Protein AF-A0A6J0XS85-F1 (afdb_monomer_lite)

Structure (mmCIF, N/CA/C/O backbone):
data_AF-A0A6J0XS85-F1
#
_entry.id   AF-A0A6J0XS85-F1
#
loop_
_atom_site.group_PDB
_atom_site.id
_atom_site.type_symbol
_atom_site.label_atom_id
_atom_site.label_alt_id
_atom_site.label_comp_id
_atom_site.label_asym_id
_atom_site.label_entity_id
_atom_site.label_seq_id
_atom_site.pdbx_PDB_ins_code
_atom_site.Cartn_x
_atom_site.Cartn_y
_atom_site.Cartn_z
_atom_site.occupancy
_atom_site.B_iso_or_equiv
_atom_site.auth_seq_id
_atom_site.auth_comp_id
_atom_site.auth_asym_id
_atom_site.auth_atom_id
_atom_site.pdbx_PDB_model_num
ATOM 1 N N . MET A 1 1 ? -16.280 73.196 16.062 1.00 39.25 1 MET A N 1
ATOM 2 C CA . MET A 1 1 ? -17.573 72.675 15.567 1.00 39.25 1 MET A CA 1
ATOM 3 C C . MET A 1 1 ? -17.527 71.151 15.571 1.00 39.25 1 MET A C 1
ATOM 5 O O . MET A 1 1 ? -16.573 70.598 15.053 1.00 39.25 1 MET A O 1
ATOM 9 N N . LYS A 1 2 ? -18.558 70.532 16.165 1.00 40.56 2 LYS A N 1
ATOM 10 C CA . LYS A 1 2 ? -18.973 69.113 16.111 1.00 40.56 2 LYS A CA 1
ATOM 11 C C . LYS A 1 2 ? -18.052 68.048 16.737 1.00 40.56 2 LYS A C 1
ATOM 13 O O . LYS A 1 2 ? -17.236 67.404 16.095 1.00 40.56 2 LYS A O 1
ATOM 18 N N . SER A 1 3 ? -18.333 67.835 18.022 1.00 36.34 3 SER A N 1
ATOM 19 C CA . SER A 1 3 ? -18.100 66.625 18.813 1.00 36.34 3 SER A CA 1
ATOM 20 C C . SER A 1 3 ? -18.799 65.407 18.182 1.00 36.34 3 SER A C 1
ATOM 22 O O . SER A 1 3 ? -19.987 65.484 17.866 1.00 36.34 3 SER A O 1
ATOM 24 N N . VAL A 1 4 ? -18.086 64.289 18.019 1.00 44.62 4 VAL A N 1
ATOM 25 C CA . VAL A 1 4 ? -18.652 62.988 17.625 1.00 44.62 4 VAL A CA 1
ATOM 26 C C . VAL A 1 4 ? -18.445 62.016 18.784 1.00 44.62 4 VAL A C 1
ATOM 28 O O . VAL A 1 4 ? -17.323 61.617 19.081 1.00 44.62 4 VAL A O 1
ATOM 31 N N . ARG A 1 5 ? -19.541 61.659 19.464 1.00 43.94 5 ARG A N 1
ATOM 32 C CA . ARG A 1 5 ? -19.587 60.564 20.444 1.00 43.94 5 ARG A CA 1
ATOM 33 C C . ARG A 1 5 ? -19.798 59.235 19.705 1.00 43.94 5 ARG A C 1
ATOM 35 O O . ARG A 1 5 ? -20.723 59.169 18.893 1.00 43.94 5 ARG A O 1
ATOM 42 N N . PRO A 1 6 ? -19.047 58.165 20.004 1.00 40.72 6 PRO A N 1
ATOM 43 C CA . PRO A 1 6 ? -19.402 56.824 19.555 1.00 40.72 6 PRO A CA 1
ATOM 44 C C . PRO A 1 6 ? -20.550 56.257 20.408 1.00 40.72 6 PRO A C 1
ATOM 46 O O . PRO A 1 6 ? -20.560 56.373 21.634 1.00 40.72 6 PRO A O 1
ATOM 49 N N . ARG A 1 7 ? -21.556 55.674 19.743 1.00 44.12 7 ARG A N 1
ATOM 50 C CA . ARG A 1 7 ? -22.718 55.030 20.372 1.00 44.12 7 ARG A CA 1
ATOM 51 C C . ARG A 1 7 ? -22.295 53.728 21.060 1.00 44.12 7 ARG A C 1
ATOM 53 O O . ARG A 1 7 ? -21.710 52.858 20.425 1.00 44.12 7 ARG A O 1
ATOM 60 N N . HIS A 1 8 ? -22.666 53.572 22.329 1.00 42.34 8 HIS A N 1
ATOM 61 C CA . HIS A 1 8 ? -22.696 52.280 23.011 1.00 42.34 8 HIS A CA 1
ATOM 62 C C . HIS A 1 8 ? -23.765 51.378 22.379 1.00 42.34 8 HIS A C 1
ATOM 64 O O . HIS A 1 8 ? -24.953 51.692 22.435 1.00 42.34 8 HIS A O 1
ATOM 70 N N . ALA A 1 9 ? -23.345 50.248 21.814 1.00 45.78 9 ALA A N 1
ATOM 71 C CA . ALA A 1 9 ? -24.223 49.131 21.494 1.00 45.78 9 ALA A CA 1
ATOM 72 C C . ALA A 1 9 ? -24.208 48.152 22.679 1.00 45.78 9 ALA A C 1
ATOM 74 O O . ALA A 1 9 ? -23.208 47.487 22.939 1.00 45.78 9 ALA A O 1
ATOM 75 N N . GLN A 1 10 ? -25.311 48.100 23.426 1.00 46.88 10 GLN A N 1
ATOM 76 C CA . GLN A 1 10 ? -25.562 47.075 24.440 1.00 46.88 10 GLN A CA 1
ATOM 77 C C . GLN A 1 10 ? -25.869 45.750 23.731 1.00 46.88 10 GLN A C 1
ATOM 79 O O . GLN A 1 10 ? -26.959 45.565 23.194 1.00 46.88 10 GLN A O 1
ATOM 84 N N . GLY A 1 11 ? -24.900 44.834 23.707 1.00 37.66 11 GLY A N 1
ATOM 85 C CA . GLY A 1 11 ? -25.115 43.450 23.293 1.00 37.66 11 GLY A CA 1
ATOM 86 C C . GLY A 1 11 ? -25.746 42.651 24.434 1.00 37.66 11 GLY A C 1
ATOM 87 O O . GLY A 1 11 ? -25.115 42.447 25.468 1.00 37.66 11 GLY A O 1
ATOM 88 N N . ARG A 1 12 ? -26.998 42.213 24.263 1.00 42.47 12 ARG A N 1
ATOM 89 C CA . ARG A 1 12 ? -27.649 41.226 25.141 1.00 42.47 12 ARG A CA 1
ATOM 90 C C . ARG A 1 12 ? -26.873 39.906 25.099 1.00 42.47 12 ARG A C 1
ATOM 92 O O . ARG A 1 12 ? -26.639 39.374 24.018 1.00 42.47 12 ARG A O 1
ATOM 99 N N . LEU A 1 13 ? -26.548 39.352 26.268 1.00 41.06 13 LEU A N 1
ATOM 100 C CA . LEU A 1 13 ? -26.130 37.954 26.403 1.00 41.06 13 LEU A CA 1
ATOM 101 C C . LEU A 1 13 ? -27.286 37.004 26.016 1.00 41.06 13 LEU A C 1
ATOM 103 O O . LEU A 1 13 ? -28.445 37.314 26.316 1.00 41.06 13 LEU A O 1
ATOM 107 N N . PRO A 1 14 ? -26.997 35.832 25.421 1.00 41.38 14 PRO A N 1
ATOM 108 C CA . PRO A 1 14 ? -27.983 34.767 25.258 1.00 41.38 14 PRO A CA 1
ATOM 109 C C . PRO A 1 14 ? -28.324 34.107 26.612 1.00 41.38 14 PRO A C 1
ATOM 111 O O . PRO A 1 14 ? -27.461 34.028 27.493 1.00 41.38 14 PRO A O 1
ATOM 114 N N . PRO A 1 15 ? -29.564 33.617 26.810 1.00 41.25 15 PRO A N 1
ATOM 115 C CA . PRO A 1 15 ? -29.942 32.909 28.029 1.00 41.25 15 PRO A CA 1
ATOM 116 C C . PRO A 1 15 ? -29.267 31.530 28.107 1.00 41.25 15 PRO A C 1
ATOM 118 O O . PRO A 1 15 ? -29.102 30.837 27.104 1.00 41.25 15 PRO A O 1
ATOM 121 N N . ARG A 1 16 ? -28.889 31.122 29.325 1.00 43.19 16 ARG A N 1
ATOM 122 C CA . ARG A 1 16 ? -28.379 29.774 29.626 1.00 43.19 16 ARG A CA 1
ATOM 123 C C . ARG A 1 16 ? -29.515 28.751 29.468 1.00 43.19 16 ARG A C 1
ATOM 125 O O . ARG A 1 16 ? -30.596 29.011 29.998 1.00 43.19 16 ARG A O 1
ATOM 132 N N . PRO A 1 17 ? -29.300 27.579 28.848 1.00 38.97 17 PRO A N 1
ATOM 133 C CA . PRO A 1 17 ? -30.265 26.495 28.941 1.00 3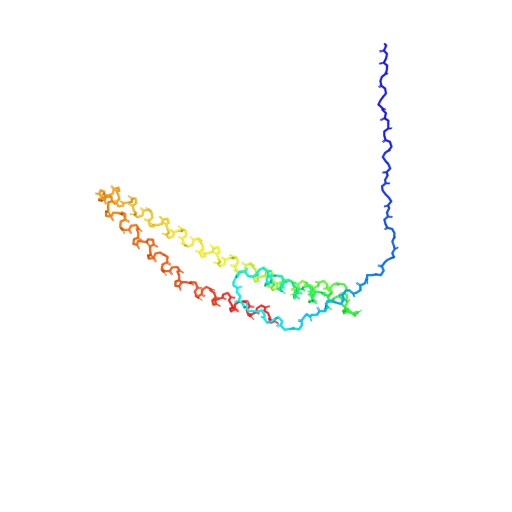8.97 17 PRO A CA 1
ATOM 134 C C . PRO A 1 17 ? -30.126 25.832 30.318 1.00 38.97 17 PRO A C 1
ATOM 136 O O . PRO A 1 17 ? -29.099 25.238 30.646 1.00 38.97 17 PRO A O 1
ATOM 139 N N . GLY A 1 18 ? -31.153 25.998 31.149 1.00 36.41 18 GLY A N 1
ATOM 140 C CA . GLY A 1 18 ? -31.333 25.260 32.392 1.00 36.41 18 GLY A CA 1
ATOM 141 C C . GLY A 1 18 ? -32.139 23.985 32.150 1.00 36.41 18 GLY A C 1
ATOM 142 O O . GLY A 1 18 ? -33.203 24.051 31.552 1.00 36.41 18 GLY A O 1
ATOM 143 N N . GLY A 1 19 ? -31.590 22.863 32.627 1.00 39.75 19 GLY A N 1
ATOM 144 C CA . GLY A 1 19 ? -32.267 21.752 33.309 1.00 39.75 19 GLY A CA 1
ATOM 145 C C . GLY A 1 19 ? -33.499 21.082 32.686 1.00 39.75 19 GLY A C 1
ATOM 146 O O . GLY A 1 19 ? -34.558 21.682 32.572 1.00 39.75 19 GLY A O 1
ATOM 147 N N . GLY A 1 20 ? -33.394 19.760 32.508 1.00 42.38 20 GLY A N 1
ATOM 148 C CA . GLY A 1 20 ? -34.539 18.850 32.623 1.00 42.38 20 GLY A CA 1
ATOM 149 C C . GLY A 1 20 ? -35.110 18.348 31.302 1.00 42.38 20 GLY A C 1
ATOM 150 O O . GLY A 1 20 ? -36.170 18.780 30.870 1.00 42.38 20 GLY A O 1
ATOM 151 N N . GLY A 1 21 ? -34.445 17.369 30.694 1.00 31.09 21 GLY A N 1
ATOM 152 C CA . GLY A 1 21 ? -35.018 16.567 29.618 1.00 31.09 21 GLY A CA 1
ATOM 153 C C . GLY A 1 21 ? -34.438 15.166 29.698 1.00 31.09 21 GLY A C 1
ATOM 154 O O . GLY A 1 21 ? -33.267 14.973 29.380 1.00 31.09 21 GLY A O 1
ATOM 155 N N . GLY A 1 22 ? -35.228 14.207 30.183 1.00 36.25 22 GLY A N 1
ATOM 156 C CA . GLY A 1 22 ? -34.869 12.796 30.124 1.00 36.25 22 GLY A CA 1
ATOM 157 C C . GLY A 1 22 ? -34.566 12.419 28.678 1.00 36.25 22 GLY A C 1
ATOM 158 O O . GLY A 1 22 ? -35.378 12.656 27.786 1.00 36.25 22 GLY A O 1
ATOM 159 N N . VAL A 1 23 ? -33.373 11.880 28.445 1.00 36.78 23 VAL A N 1
ATOM 160 C CA . VAL A 1 23 ? -32.981 11.356 27.138 1.00 36.78 23 VAL A CA 1
ATOM 161 C C . VAL A 1 23 ? -33.912 10.181 26.830 1.00 36.78 23 VAL A C 1
ATOM 163 O O . VAL A 1 23 ? -33.948 9.234 27.621 1.00 36.78 23 VAL A O 1
ATOM 166 N N . PRO A 1 24 ? -34.683 10.189 25.728 1.00 35.81 24 PRO A N 1
ATOM 167 C CA . PRO A 1 24 ? -35.380 8.985 25.319 1.00 35.81 24 PRO A CA 1
ATOM 168 C C . PRO A 1 24 ? -34.316 7.947 24.958 1.00 35.81 24 PRO A C 1
ATOM 170 O O . PRO A 1 24 ? -33.473 8.176 24.090 1.00 35.81 24 PRO A O 1
ATOM 173 N N . SER A 1 25 ? -34.331 6.815 25.661 1.00 34.34 25 SER A N 1
ATOM 174 C CA . SER A 1 25 ? -33.509 5.654 25.336 1.00 34.34 25 SER A CA 1
ATOM 175 C C . SER A 1 25 ? -33.929 5.156 23.952 1.00 34.34 25 SER A C 1
ATOM 177 O O . SER A 1 25 ? -34.941 4.471 23.793 1.00 34.34 25 SER A O 1
ATOM 179 N N . ALA A 1 26 ? -33.193 5.576 22.923 1.00 32.78 26 ALA A N 1
ATOM 180 C CA . ALA A 1 26 ? -33.362 5.078 21.572 1.00 32.78 26 ALA A CA 1
ATOM 181 C C . ALA A 1 26 ? -32.876 3.626 21.551 1.00 32.78 26 ALA A C 1
ATOM 183 O O . ALA A 1 26 ? -31.689 3.338 21.396 1.00 32.78 26 ALA A O 1
ATOM 184 N N . ARG A 1 27 ? -33.808 2.694 21.748 1.00 36.59 27 ARG A N 1
ATOM 185 C CA . ARG A 1 27 ? -33.579 1.270 21.531 1.00 36.59 27 ARG A CA 1
ATOM 186 C C . ARG A 1 27 ? -33.308 1.087 20.034 1.00 36.59 27 ARG A C 1
ATOM 188 O O . ARG A 1 27 ? -34.231 1.119 19.228 1.00 36.59 27 ARG A O 1
ATOM 195 N N . VAL A 1 28 ? -32.036 0.949 19.659 1.00 40.25 28 VAL A N 1
ATOM 196 C CA . VAL A 1 28 ? -31.636 0.553 18.301 1.00 40.25 28 VAL A CA 1
ATOM 197 C C . VAL A 1 28 ? -32.166 -0.859 18.071 1.00 40.25 28 VAL A C 1
ATOM 199 O O . VAL A 1 28 ? -31.581 -1.844 18.523 1.00 40.25 28 VAL A O 1
ATOM 202 N N . GLU A 1 29 ? -33.316 -0.956 17.413 1.00 31.23 29 GLU A N 1
ATOM 203 C CA . GLU A 1 29 ? -33.863 -2.227 16.965 1.00 31.23 29 GLU A CA 1
ATOM 204 C C . GLU A 1 29 ? -32.972 -2.751 15.830 1.00 31.23 29 GLU A C 1
ATOM 206 O O . GLU A 1 29 ? -32.771 -2.098 14.805 1.00 31.23 29 GLU A O 1
ATOM 211 N N . LYS A 1 30 ? -32.337 -3.905 16.050 1.00 36.66 30 LYS A N 1
ATOM 212 C CA . LYS A 1 30 ? -31.450 -4.538 15.071 1.00 36.66 30 LYS A CA 1
ATOM 213 C C . LYS A 1 30 ? -32.317 -5.179 13.977 1.00 36.66 30 LYS A C 1
ATOM 215 O O . LYS A 1 30 ? -33.087 -6.076 14.317 1.00 36.66 30 LYS A O 1
ATOM 220 N N . PRO A 1 31 ? -32.171 -4.824 1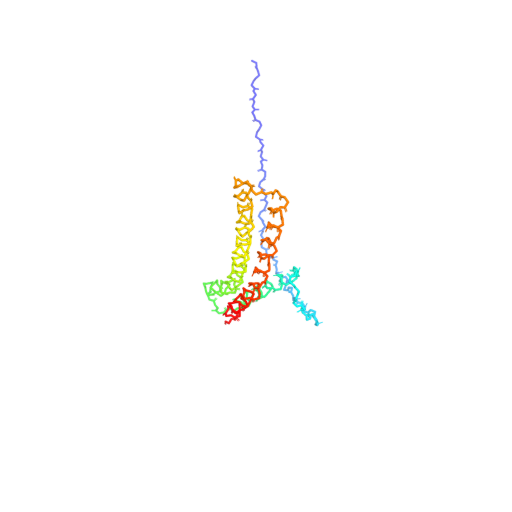2.686 1.00 32.69 31 PRO A N 1
ATOM 221 C CA . PRO A 1 31 ? -32.869 -5.545 11.629 1.00 32.69 31 PRO A CA 1
ATOM 222 C C . PRO A 1 31 ? -32.384 -7.008 11.591 1.00 32.69 31 PRO A C 1
ATOM 224 O O . PRO A 1 31 ? -31.168 -7.255 11.616 1.00 32.69 31 PRO A O 1
ATOM 227 N N . PRO A 1 32 ? -33.290 -8.001 11.548 1.00 37.41 32 PRO A N 1
ATOM 228 C CA . PRO A 1 32 ? -32.900 -9.397 11.454 1.00 37.41 32 PRO A CA 1
ATOM 229 C C . PRO A 1 32 ? -32.403 -9.689 10.032 1.00 37.41 32 PRO A C 1
ATOM 231 O O . PRO A 1 32 ? -33.105 -9.454 9.055 1.00 37.41 32 PRO A O 1
ATOM 234 N N . GLY A 1 33 ? -31.182 -10.219 9.909 1.00 41.81 33 GLY A N 1
ATOM 235 C CA . GLY A 1 33 ? -30.745 -10.897 8.680 1.00 41.81 33 GLY A CA 1
ATOM 236 C C . GLY A 1 33 ? -29.698 -10.206 7.805 1.00 41.81 33 GLY A C 1
ATOM 237 O O . GLY A 1 33 ? -29.332 -10.780 6.781 1.00 41.81 33 GLY A O 1
ATOM 238 N N . VAL A 1 34 ? -29.133 -9.053 8.180 1.00 39.12 34 VAL A N 1
ATOM 239 C CA . VAL A 1 34 ? -28.044 -8.458 7.378 1.00 39.12 34 VAL A CA 1
ATOM 240 C C . VAL A 1 34 ? -26.726 -9.179 7.671 1.00 39.12 34 VAL A C 1
ATOM 242 O O . VAL A 1 34 ? -25.949 -8.808 8.550 1.00 39.12 34 VAL A O 1
ATOM 245 N N . ARG A 1 35 ? -26.486 -10.269 6.944 1.00 39.88 35 ARG A N 1
ATOM 246 C CA . ARG A 1 35 ? -25.188 -10.937 6.890 1.00 39.88 35 ARG A CA 1
ATOM 247 C C . ARG A 1 35 ? -24.295 -10.077 5.988 1.00 39.88 35 ARG A C 1
ATOM 249 O O . ARG A 1 35 ? -24.430 -10.122 4.772 1.00 39.88 35 ARG A O 1
ATOM 256 N N . CYS A 1 36 ? -23.435 -9.243 6.578 1.00 38.16 36 CYS A N 1
ATOM 257 C CA . CYS A 1 36 ? -22.483 -8.430 5.819 1.00 38.16 36 CYS A CA 1
ATOM 258 C C . CYS A 1 36 ? -21.531 -9.347 5.038 1.00 38.16 36 CYS A C 1
ATOM 260 O O . CYS A 1 36 ? -20.625 -9.951 5.612 1.00 38.16 36 CYS A O 1
ATOM 262 N N . SER A 1 37 ? -21.735 -9.460 3.727 1.00 36.91 37 SER A N 1
ATOM 263 C CA . SER A 1 37 ? -20.741 -10.016 2.816 1.00 36.91 37 SER A CA 1
ATOM 264 C C . SER A 1 37 ? -19.556 -9.056 2.768 1.00 36.91 37 SER A C 1
ATOM 266 O O . SER A 1 37 ? -19.698 -7.912 2.330 1.00 36.91 37 SER A O 1
ATOM 268 N N . ALA A 1 38 ? -18.401 -9.511 3.251 1.00 37.97 38 ALA A N 1
ATOM 269 C CA . ALA A 1 38 ? -17.153 -8.760 3.257 1.00 37.97 38 ALA A CA 1
ATOM 270 C C . ALA A 1 38 ? -16.770 -8.336 1.827 1.00 37.97 38 ALA A C 1
ATOM 272 O O . ALA A 1 38 ? -16.211 -9.121 1.068 1.00 37.97 38 ALA A O 1
ATOM 273 N N . SER A 1 39 ? -17.096 -7.097 1.462 1.00 34.25 39 SER A N 1
ATOM 274 C CA . SER A 1 39 ? -16.626 -6.437 0.241 1.00 34.25 39 SER A CA 1
ATOM 275 C C . SER A 1 39 ? -15.686 -5.294 0.639 1.00 34.25 39 SER A C 1
ATOM 277 O O . SER A 1 39 ? -16.003 -4.564 1.583 1.00 34.25 39 SER A O 1
ATOM 279 N N . PRO A 1 40 ? -14.542 -5.117 -0.045 1.00 43.84 40 PRO A N 1
ATOM 280 C CA . PRO A 1 40 ? -13.471 -4.212 0.383 1.00 43.84 40 PRO A CA 1
ATOM 281 C C . PRO A 1 40 ? -13.796 -2.710 0.261 1.00 43.84 40 PRO A C 1
ATOM 283 O O . PRO A 1 40 ? -12.987 -1.888 0.673 1.00 43.84 40 PRO A O 1
ATOM 286 N N . THR A 1 41 ? -14.969 -2.334 -0.259 1.00 41.41 41 THR A N 1
ATOM 287 C CA . THR A 1 41 ? -15.370 -0.935 -0.510 1.00 41.41 41 THR A CA 1
ATOM 288 C C . THR A 1 41 ? -16.630 -0.485 0.238 1.00 41.41 41 THR A C 1
ATOM 290 O O . THR A 1 41 ? -17.159 0.582 -0.057 1.00 41.41 41 THR A O 1
ATOM 293 N N . CYS A 1 42 ? -17.137 -1.245 1.217 1.00 38.69 42 CYS A N 1
ATOM 294 C CA . CYS A 1 42 ? -18.371 -0.874 1.922 1.00 38.69 42 CYS A CA 1
ATOM 295 C C . CYS A 1 42 ? -18.137 0.194 3.021 1.00 38.69 42 CYS A C 1
ATOM 297 O O . CYS A 1 42 ? -17.590 -0.150 4.074 1.00 38.69 42 CYS A O 1
ATOM 299 N N . PRO A 1 43 ? -18.626 1.450 2.879 1.00 53.75 43 PRO A N 1
ATOM 300 C CA . PRO A 1 43 ? -18.617 2.441 3.970 1.00 53.75 43 PRO A CA 1
ATOM 301 C C . PRO A 1 43 ? -19.444 1.982 5.184 1.00 53.75 43 PRO A C 1
ATOM 303 O O . PRO A 1 43 ? -19.168 2.350 6.325 1.00 53.75 43 PRO A O 1
ATOM 306 N N . SER A 1 44 ? -20.407 1.090 4.956 1.00 49.41 44 SER A N 1
ATOM 307 C CA . SER A 1 44 ? -21.182 0.393 5.982 1.00 49.41 44 SER A CA 1
ATOM 308 C C . SER A 1 44 ? -20.338 -0.538 6.866 1.00 49.41 44 SER A C 1
ATOM 310 O O . SER A 1 44 ? -20.670 -0.710 8.036 1.00 49.41 44 SER A O 1
ATOM 312 N N . CYS A 1 45 ? -19.221 -1.089 6.374 1.00 47.84 45 CYS A N 1
ATOM 313 C CA . CYS A 1 45 ? -18.308 -1.892 7.196 1.00 47.84 45 CYS A CA 1
ATOM 314 C C . CYS A 1 45 ? -17.525 -1.014 8.179 1.00 47.84 45 CYS A C 1
ATOM 316 O O . CYS A 1 45 ? -17.400 -1.374 9.344 1.00 47.84 45 CYS A O 1
ATOM 318 N N . ALA A 1 46 ? -17.070 0.167 7.744 1.00 54.28 46 ALA A N 1
ATOM 319 C CA . ALA A 1 46 ? -16.420 1.133 8.630 1.00 54.28 46 ALA A CA 1
ATOM 320 C C . ALA A 1 46 ? -17.389 1.646 9.708 1.00 54.28 46 ALA A C 1
ATOM 322 O O . ALA A 1 46 ? -17.006 1.802 10.869 1.00 54.28 46 ALA A O 1
ATOM 323 N N . ALA A 1 47 ? -18.656 1.862 9.340 1.00 61.44 47 ALA A N 1
ATOM 324 C CA . ALA A 1 47 ? -19.711 2.217 10.284 1.00 61.44 47 ALA A CA 1
ATOM 325 C C . ALA A 1 47 ? -20.021 1.075 11.271 1.00 61.44 47 ALA A C 1
ATOM 327 O O . ALA A 1 47 ? -20.270 1.338 12.444 1.00 61.44 47 ALA A O 1
ATOM 328 N N . ALA A 1 48 ? -19.952 -0.190 10.841 1.00 68.00 48 ALA A N 1
ATOM 329 C CA . ALA A 1 48 ? -20.159 -1.344 11.715 1.00 68.00 48 ALA A CA 1
ATOM 330 C C . ALA A 1 48 ? -19.056 -1.483 12.780 1.00 68.00 48 ALA A C 1
ATOM 332 O O . ALA A 1 48 ? -19.368 -1.721 13.947 1.00 68.00 48 ALA A O 1
ATOM 333 N N . SER A 1 49 ? -17.785 -1.278 12.414 1.00 69.50 49 SER A N 1
ATOM 334 C CA . SER A 1 49 ? -16.653 -1.295 13.357 1.00 69.50 49 SER A CA 1
ATOM 335 C C . SER A 1 49 ? -16.785 -0.203 14.419 1.00 69.50 49 SER A C 1
ATOM 337 O O . SER A 1 49 ? -16.643 -0.460 15.613 1.00 69.50 49 SER A O 1
ATOM 339 N N . GLN A 1 50 ? -17.121 1.012 13.981 1.00 76.19 50 GLN A N 1
ATOM 340 C CA . GLN A 1 50 ? -17.373 2.146 14.872 1.00 76.19 50 GLN A CA 1
ATOM 341 C C . GLN A 1 50 ? -18.610 1.902 15.749 1.00 76.19 50 GLN A C 1
ATOM 343 O O . GLN A 1 50 ? -18.596 2.203 16.937 1.00 76.19 50 GLN A O 1
ATOM 348 N N . GLY A 1 51 ? -19.655 1.277 15.201 1.00 80.06 51 GLY A N 1
ATOM 349 C CA . GLY A 1 51 ? -20.858 0.907 15.944 1.00 80.06 51 GLY A CA 1
ATOM 350 C C . GLY A 1 51 ? -20.598 -0.107 17.061 1.00 80.06 51 GLY A C 1
ATOM 351 O O . GLY A 1 51 ? -21.198 -0.004 18.128 1.00 80.06 51 GLY A O 1
ATOM 352 N N . LEU A 1 52 ? -19.688 -1.065 16.861 1.00 80.38 52 LEU A N 1
ATOM 353 C CA . LEU A 1 52 ? -19.266 -1.990 17.921 1.00 80.38 52 LEU A CA 1
ATOM 354 C C . LEU A 1 52 ? -18.525 -1.265 19.048 1.00 80.38 52 LEU A C 1
ATOM 356 O O . LEU A 1 52 ? -18.810 -1.524 20.216 1.00 80.38 52 LEU A O 1
ATOM 360 N N . MET A 1 53 ? -17.641 -0.329 18.699 1.00 81.25 53 MET A N 1
ATOM 361 C CA . MET A 1 53 ? -16.930 0.504 19.669 1.00 81.25 53 MET A CA 1
ATOM 362 C C . MET A 1 53 ? -17.915 1.309 20.529 1.00 81.25 53 MET A C 1
ATOM 364 O O . MET A 1 53 ? -17.872 1.204 21.752 1.00 81.25 53 MET A O 1
ATOM 368 N N . PHE A 1 54 ? -18.881 2.007 19.920 1.00 83.69 54 PHE A N 1
ATOM 369 C CA . PHE A 1 54 ? -19.850 2.800 20.685 1.00 83.69 54 PHE A CA 1
ATOM 370 C C . PHE A 1 54 ? -20.749 1.941 21.580 1.00 83.69 54 PHE A C 1
ATOM 372 O O . PHE A 1 54 ? -21.100 2.362 22.679 1.00 83.69 54 PHE A O 1
ATOM 379 N N . ARG A 1 55 ? -21.097 0.721 21.150 1.00 86.12 55 ARG A N 1
ATOM 380 C CA . ARG A 1 55 ? -21.867 -0.222 21.979 1.00 86.12 55 ARG A CA 1
ATOM 381 C C . ARG A 1 55 ? -21.062 -0.751 23.168 1.00 86.12 55 ARG A C 1
ATOM 383 O O . ARG A 1 55 ? -21.634 -0.921 24.237 1.00 86.12 55 ARG A O 1
ATOM 390 N N . CYS A 1 56 ? -19.761 -0.982 22.996 1.00 86.38 56 CYS A N 1
ATOM 391 C CA . CYS A 1 56 ? -18.850 -1.339 24.087 1.00 86.38 56 CYS A CA 1
ATOM 392 C C . CYS A 1 56 ? -18.756 -0.195 25.108 1.00 86.38 56 CYS A C 1
ATOM 394 O O . CYS A 1 56 ? -18.982 -0.408 26.297 1.00 86.38 56 CYS A O 1
ATOM 396 N N . SER A 1 57 ? -18.546 1.035 24.633 1.00 83.81 57 SER A N 1
ATOM 397 C CA . SER A 1 57 ? -18.488 2.228 25.482 1.00 83.81 57 SER A CA 1
ATOM 398 C C . SER A 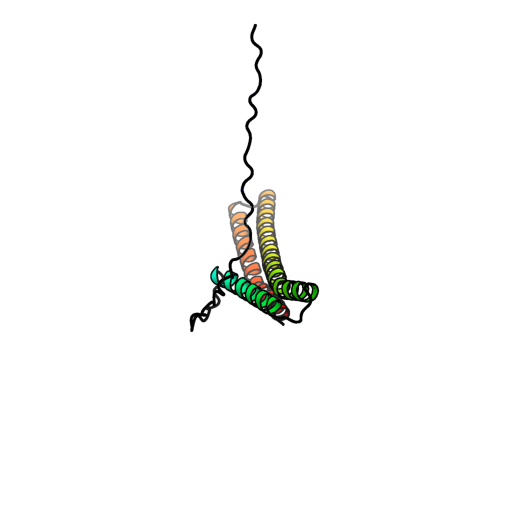1 57 ? -19.810 2.490 26.215 1.00 83.81 57 SER A C 1
ATOM 400 O O . SER A 1 57 ? -19.793 2.878 27.378 1.00 83.81 57 SER A O 1
ATOM 402 N N . ALA A 1 58 ? -20.957 2.227 25.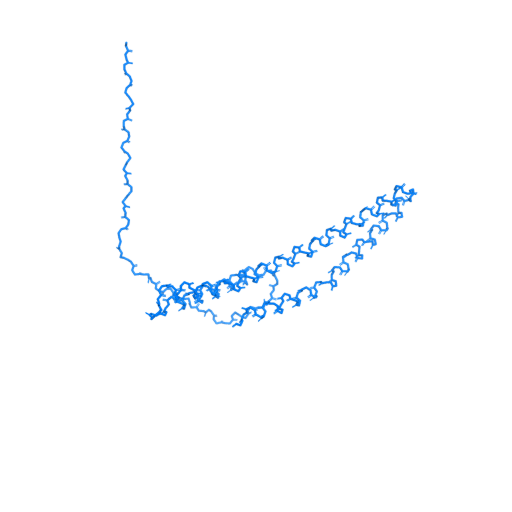579 1.00 86.50 58 ALA A N 1
ATOM 403 C CA . ALA A 1 58 ? -22.264 2.318 26.232 1.00 86.50 58 ALA A CA 1
ATOM 404 C C . ALA A 1 58 ? -22.406 1.304 27.381 1.00 86.50 58 ALA A C 1
ATOM 406 O O . ALA A 1 58 ? -22.802 1.690 28.476 1.00 86.50 58 ALA A O 1
ATOM 407 N N . ALA A 1 59 ? -21.996 0.048 27.171 1.00 86.12 59 ALA A N 1
ATOM 408 C CA . ALA A 1 59 ? -22.002 -0.971 28.222 1.00 86.12 59 ALA A CA 1
ATOM 409 C C . ALA A 1 59 ? -21.076 -0.602 29.400 1.00 86.12 59 ALA A C 1
ATOM 411 O O . ALA A 1 59 ? -21.432 -0.832 30.552 1.00 86.12 59 ALA A O 1
ATOM 412 N N . CYS A 1 60 ? -19.928 0.036 29.135 1.00 85.12 60 CYS A N 1
ATOM 413 C CA . CYS A 1 60 ? -19.046 0.559 30.186 1.00 85.12 60 CYS A CA 1
ATOM 414 C C . CYS A 1 60 ? -19.728 1.623 31.068 1.00 85.12 60 CYS A C 1
ATOM 416 O O . CYS A 1 60 ? -19.399 1.734 32.245 1.00 85.12 60 CYS A O 1
ATOM 418 N N . CYS A 1 61 ? -20.646 2.418 30.508 1.00 81.19 61 CYS A N 1
ATOM 419 C CA . CYS A 1 61 ? -21.373 3.467 31.230 1.00 81.19 61 CYS A CA 1
ATOM 420 C C . CYS A 1 61 ? -22.597 2.946 32.001 1.00 81.19 61 CYS A C 1
ATOM 422 O O . CYS A 1 61 ? -23.086 3.636 32.891 1.00 81.19 61 CYS A O 1
ATOM 424 N N . GLU A 1 62 ? -23.111 1.765 31.651 1.00 82.38 62 GLU A N 1
ATOM 425 C CA . GLU A 1 62 ? -24.251 1.128 32.327 1.00 82.38 62 GLU A CA 1
ATOM 426 C C . GLU A 1 62 ? -23.839 0.425 33.636 1.00 82.38 62 GLU A C 1
ATOM 428 O O . GLU A 1 62 ? -24.684 0.180 34.503 1.00 82.38 62 GLU A O 1
ATOM 433 N N . GLU A 1 63 ? -22.542 0.153 33.821 1.00 74.81 63 GLU A N 1
ATOM 434 C CA . GLU A 1 63 ? -21.994 -0.446 35.041 1.00 74.81 63 GLU A CA 1
ATOM 435 C C . GLU A 1 63 ? -22.076 0.534 36.223 1.00 74.81 63 GLU A C 1
ATOM 437 O O . GLU A 1 63 ? -21.231 1.408 36.422 1.00 74.81 63 GLU A O 1
ATOM 442 N N . SER A 1 64 ? -23.128 0.382 37.026 1.00 62.53 64 SER A N 1
ATOM 443 C CA . SER A 1 64 ? -23.518 1.343 38.065 1.00 62.53 64 SER A CA 1
ATOM 444 C C . SER A 1 64 ? -22.616 1.319 39.309 1.00 62.53 64 SER A C 1
ATOM 446 O O . SER A 1 64 ? -22.709 2.218 40.142 1.00 62.53 64 SER A O 1
ATOM 448 N N . GLN A 1 65 ? -21.750 0.306 39.454 1.00 68.56 65 GLN A N 1
ATOM 449 C CA . GLN A 1 65 ? -20.782 0.203 40.559 1.00 68.56 65 GLN A CA 1
ATOM 450 C C . GLN A 1 65 ? -19.362 0.668 40.197 1.00 68.56 65 GLN A C 1
ATOM 452 O O . GLN A 1 65 ? -18.495 0.715 41.073 1.00 68.56 65 GLN A O 1
ATOM 457 N N . ALA A 1 66 ? -19.098 1.025 38.938 1.00 71.88 66 ALA A N 1
ATOM 458 C CA . ALA A 1 66 ? -17.778 1.471 38.517 1.00 71.88 66 ALA A CA 1
ATOM 459 C C . ALA A 1 66 ? -17.540 2.950 38.866 1.00 71.88 66 ALA A C 1
ATOM 461 O O . ALA A 1 66 ? -18.358 3.828 38.596 1.00 71.88 66 ALA A O 1
ATOM 462 N N . SER A 1 67 ? -16.372 3.256 39.432 1.00 81.12 67 SER A N 1
ATOM 463 C CA . SER A 1 67 ? -15.913 4.642 39.561 1.00 81.12 67 SER A CA 1
ATOM 464 C C . SER A 1 67 ? -15.745 5.287 38.181 1.00 81.12 67 SER A C 1
ATOM 466 O O . SER A 1 67 ? -15.394 4.621 37.205 1.00 81.12 67 SER A O 1
ATOM 468 N N . MET A 1 68 ? -15.896 6.611 38.106 1.00 77.19 68 MET A N 1
ATOM 469 C CA . MET A 1 68 ? -15.681 7.379 36.869 1.00 77.19 68 MET A CA 1
ATOM 470 C C . MET A 1 68 ? -14.342 7.056 36.185 1.00 77.19 68 MET A C 1
ATOM 472 O O . MET A 1 68 ? -14.264 7.005 34.959 1.00 77.19 68 MET A O 1
ATOM 476 N N . HIS A 1 69 ? -13.291 6.789 36.967 1.00 81.62 69 HIS A N 1
ATOM 477 C CA . HIS A 1 69 ? -11.980 6.421 36.433 1.00 81.62 69 HIS A CA 1
ATOM 478 C C . HIS A 1 69 ? -11.986 5.031 35.766 1.00 81.62 69 HIS A C 1
ATOM 480 O O . HIS A 1 69 ? -11.349 4.841 34.728 1.00 81.62 69 HIS A O 1
ATOM 486 N N . GLN A 1 70 ? -12.710 4.061 36.330 1.00 81.94 70 GLN A N 1
ATOM 487 C CA . GLN A 1 70 ? -12.850 2.720 35.754 1.00 81.94 70 GLN A CA 1
ATOM 488 C C . GLN A 1 70 ? -13.674 2.747 34.464 1.00 81.94 70 GLN A C 1
ATOM 490 O O . GLN A 1 70 ? -13.294 2.094 33.493 1.00 81.94 70 GLN A O 1
ATOM 495 N N . VAL A 1 71 ? -14.740 3.552 34.419 1.00 83.62 71 VAL A N 1
ATOM 496 C CA . VAL A 1 71 ? -15.540 3.760 33.201 1.00 83.62 71 VAL A CA 1
ATOM 497 C C . VAL A 1 71 ? -14.679 4.366 32.093 1.00 83.62 71 VAL A C 1
ATOM 499 O O . VAL A 1 71 ? -14.669 3.859 30.974 1.00 83.62 71 VAL A O 1
ATOM 502 N N . HIS A 1 72 ? -13.882 5.392 32.406 1.00 81.25 72 HIS A N 1
ATOM 503 C CA . HIS A 1 72 ? -12.999 6.018 31.421 1.00 81.25 72 HIS A CA 1
ATOM 504 C C . HIS A 1 72 ? -11.956 5.033 30.872 1.00 81.25 72 HIS A C 1
ATOM 506 O O . HIS A 1 72 ? -11.757 4.940 29.663 1.00 81.25 72 HIS A O 1
ATOM 512 N N . GLN A 1 73 ? -11.358 4.215 31.742 1.00 87.06 73 GLN A N 1
ATOM 513 C CA . GLN A 1 73 ? -10.419 3.178 31.318 1.00 87.06 73 GLN A CA 1
ATOM 514 C C . GLN A 1 73 ? -11.091 2.067 30.487 1.00 87.06 73 GLN A C 1
ATOM 516 O O . GLN A 1 73 ? -10.461 1.515 29.587 1.00 87.06 73 GLN A O 1
ATOM 521 N N . CYS A 1 74 ? -12.353 1.733 30.768 1.00 83.12 74 CYS A N 1
ATOM 522 C CA . CYS A 1 74 ? -13.143 0.784 29.980 1.00 83.12 74 CYS A CA 1
ATOM 523 C C . CYS A 1 74 ? -13.407 1.317 28.563 1.00 83.12 74 CYS A C 1
ATOM 525 O O . CYS A 1 74 ? -13.169 0.606 27.588 1.00 83.12 74 CYS A O 1
ATOM 527 N N . ILE A 1 75 ? -13.790 2.592 28.441 1.00 85.50 75 ILE A N 1
ATOM 528 C CA . ILE A 1 75 ? -14.008 3.259 27.151 1.00 85.50 75 ILE A CA 1
ATOM 529 C C . ILE A 1 75 ? -12.714 3.276 26.326 1.00 85.50 75 ILE A C 1
ATOM 531 O O . ILE A 1 75 ? -12.722 2.860 25.172 1.00 85.50 75 ILE A O 1
ATOM 535 N N . GLU A 1 76 ? -11.577 3.653 26.914 1.00 86.25 76 GLU A N 1
ATOM 536 C CA . GLU A 1 76 ? -10.286 3.636 26.206 1.00 86.25 76 GLU A CA 1
ATOM 537 C C . GLU A 1 76 ? -9.946 2.243 25.646 1.00 86.25 76 GLU A C 1
ATOM 539 O O . GLU A 1 76 ? -9.498 2.109 24.504 1.00 86.25 76 GLU A O 1
ATOM 544 N N . ARG A 1 77 ? -10.249 1.174 26.394 1.00 86.19 77 ARG A N 1
ATOM 545 C CA . ARG A 1 77 ? -10.074 -0.211 25.919 1.00 86.19 77 ARG A CA 1
ATOM 546 C C . ARG A 1 77 ? -11.005 -0.565 24.759 1.00 86.19 77 ARG A C 1
ATOM 548 O O . ARG A 1 77 ? -10.597 -1.324 23.889 1.00 86.19 77 ARG A O 1
ATOM 555 N N . CYS A 1 78 ? -12.217 -0.015 24.712 1.00 83.75 78 CYS A N 1
ATOM 556 C CA . CYS A 1 78 ? -13.143 -0.211 23.592 1.00 83.75 78 CYS A CA 1
ATOM 557 C C . CYS A 1 78 ? -12.676 0.502 22.307 1.00 83.75 78 CYS A C 1
ATOM 559 O O . CYS A 1 78 ? -12.965 0.041 21.202 1.00 83.75 78 CYS A O 1
ATOM 561 N N . HIS A 1 79 ? -11.964 1.627 22.433 1.00 85.88 79 HIS A N 1
ATOM 562 C CA . HIS A 1 79 ? -11.514 2.438 21.297 1.00 85.88 79 HIS A CA 1
ATOM 563 C C . HIS A 1 79 ? -10.130 2.018 20.771 1.00 85.88 79 HIS A C 1
ATOM 565 O O . HIS A 1 79 ? -9.868 2.125 19.569 1.00 85.88 79 HIS A O 1
ATOM 571 N N . ALA A 1 80 ? -9.254 1.509 21.643 1.00 86.50 80 ALA A N 1
ATOM 572 C CA . ALA A 1 80 ? -7.870 1.193 21.300 1.00 86.50 80 ALA A CA 1
ATOM 573 C C . ALA A 1 80 ? -7.709 0.165 20.155 1.00 86.50 80 ALA A C 1
ATOM 575 O O . ALA A 1 80 ? -6.953 0.459 19.226 1.00 86.50 80 ALA A O 1
ATOM 576 N N . PRO A 1 81 ? -8.419 -0.984 20.122 1.00 85.44 81 PRO A N 1
ATOM 577 C CA . PRO A 1 81 ? -8.276 -1.964 19.042 1.00 85.44 81 PRO A CA 1
ATOM 578 C C . PRO A 1 81 ? -8.658 -1.409 17.669 1.00 85.44 81 PRO A C 1
ATOM 580 O O . PRO A 1 81 ? -8.014 -1.724 16.671 1.00 85.44 81 PRO A O 1
ATOM 583 N N . LEU A 1 82 ? -9.685 -0.554 17.612 1.00 83.88 82 LEU A N 1
ATOM 584 C CA . LEU A 1 82 ? -10.133 0.069 16.367 1.00 83.88 82 LEU A CA 1
ATOM 585 C C . LEU A 1 82 ? -9.098 1.074 15.847 1.00 83.88 82 LEU A C 1
ATOM 587 O O . LEU A 1 82 ? -8.768 1.057 14.662 1.00 83.88 82 LEU A O 1
ATOM 591 N N . ALA A 1 83 ? -8.551 1.909 16.734 1.00 86.62 83 ALA A N 1
ATOM 592 C CA . ALA A 1 83 ? -7.506 2.864 16.378 1.00 86.62 83 ALA A CA 1
ATOM 593 C C . ALA A 1 83 ? -6.225 2.155 15.901 1.00 86.62 83 ALA A C 1
ATOM 595 O O . ALA A 1 83 ? -5.652 2.528 14.877 1.00 86.62 83 ALA A O 1
ATOM 596 N N . GLN A 1 84 ? -5.810 1.090 16.594 1.00 87.06 84 GLN A N 1
ATOM 597 C CA . GLN A 1 84 ? -4.641 0.288 16.220 1.00 87.06 84 GLN A CA 1
ATOM 598 C C . GLN A 1 84 ? -4.848 -0.442 14.888 1.00 87.06 84 GLN A C 1
ATOM 600 O O . GLN A 1 84 ? -3.966 -0.421 14.030 1.00 87.06 84 GLN A O 1
ATOM 605 N N . ALA A 1 85 ? -6.028 -1.033 14.680 1.00 86.94 85 ALA A N 1
ATOM 606 C CA . ALA A 1 85 ? -6.415 -1.651 13.416 1.00 86.94 85 ALA A CA 1
ATOM 607 C C . ALA A 1 85 ? -6.322 -0.672 12.246 1.00 86.94 85 ALA A C 1
ATOM 609 O O . ALA A 1 85 ? -5.739 -0.994 11.209 1.00 86.94 85 ALA A O 1
ATOM 610 N N . GLN A 1 86 ? -6.868 0.530 12.422 1.00 87.19 86 GLN A N 1
ATOM 611 C CA . GLN A 1 86 ? -6.858 1.549 11.386 1.00 87.19 86 GLN A CA 1
ATOM 612 C C . GLN A 1 86 ? -5.440 2.044 11.087 1.00 87.19 86 GLN A C 1
ATOM 614 O O . GLN A 1 86 ? -5.066 2.130 9.920 1.00 87.19 86 GLN A O 1
ATOM 619 N N . ALA A 1 87 ? -4.626 2.291 12.117 1.00 90.62 87 ALA A N 1
ATOM 620 C CA . ALA A 1 87 ? -3.227 2.676 11.945 1.00 90.62 87 ALA A CA 1
ATOM 621 C C . ALA A 1 87 ? -2.412 1.596 11.212 1.00 90.62 87 ALA A C 1
ATOM 623 O O . ALA A 1 87 ? -1.629 1.912 10.318 1.00 90.62 87 ALA A O 1
ATOM 624 N N . LEU A 1 88 ? -2.624 0.320 11.549 1.00 88.94 88 LEU A N 1
ATOM 625 C CA . LEU A 1 88 ? -1.932 -0.804 10.923 1.00 88.94 88 LEU A CA 1
ATOM 626 C C . LEU A 1 88 ? -2.283 -0.939 9.438 1.00 88.94 88 LEU A C 1
ATOM 628 O O . LEU A 1 88 ? -1.381 -1.055 8.611 1.00 88.94 88 LEU A O 1
ATOM 632 N N . VAL A 1 89 ? -3.573 -0.891 9.089 1.00 89.75 89 VAL A N 1
ATOM 633 C CA . VAL A 1 89 ? -4.017 -0.988 7.689 1.00 89.75 89 VAL A CA 1
ATOM 634 C C . VAL A 1 89 ? -3.471 0.177 6.867 1.00 89.75 89 VAL A C 1
ATOM 636 O O . VAL A 1 89 ? -2.923 -0.047 5.789 1.00 89.75 89 VAL A O 1
ATOM 639 N N . THR A 1 90 ? -3.562 1.404 7.386 1.00 91.06 90 THR A N 1
ATOM 640 C CA . THR A 1 90 ? -3.015 2.588 6.712 1.00 91.06 90 THR A CA 1
ATOM 641 C C . THR A 1 90 ? -1.507 2.458 6.510 1.00 91.06 90 THR A C 1
ATOM 643 O O . THR A 1 90 ? -1.033 2.608 5.389 1.00 91.06 90 THR A O 1
ATOM 646 N N . SER A 1 91 ? -0.760 2.079 7.551 1.00 92.75 91 SER A N 1
ATOM 647 C CA . SER A 1 91 ? 0.698 1.949 7.474 1.00 92.75 91 SER A CA 1
ATOM 648 C C . SER A 1 91 ? 1.151 0.880 6.475 1.00 92.75 91 SER A C 1
ATOM 650 O O . SER A 1 91 ? 2.105 1.094 5.728 1.00 92.75 91 SER A O 1
ATOM 652 N N . GLU A 1 92 ? 0.489 -0.279 6.425 1.00 92.44 92 GLU A N 1
ATOM 653 C CA . GLU A 1 92 ? 0.840 -1.327 5.459 1.00 92.44 92 GLU A CA 1
ATOM 654 C C . GLU A 1 92 ? 0.522 -0.905 4.016 1.00 92.44 92 GLU A C 1
ATOM 656 O O . GLU A 1 92 ? 1.331 -1.141 3.115 1.00 92.44 92 GLU A O 1
ATOM 661 N N . LEU A 1 93 ? -0.601 -0.213 3.795 1.00 92.06 93 LEU A N 1
ATOM 662 C CA . LEU A 1 93 ? -0.948 0.329 2.480 1.00 92.06 93 LEU A CA 1
ATOM 663 C C . LEU A 1 93 ? 0.017 1.429 2.029 1.00 92.06 93 LEU A C 1
ATOM 665 O O . LEU A 1 93 ? 0.398 1.449 0.860 1.00 92.06 93 LEU A O 1
ATOM 669 N N . GLU A 1 94 ? 0.439 2.316 2.928 1.00 94.06 94 GLU A N 1
ATOM 670 C CA . GLU A 1 94 ? 1.449 3.341 2.643 1.00 94.06 94 GLU A CA 1
ATOM 671 C C . GLU A 1 94 ? 2.787 2.707 2.255 1.00 94.06 94 GLU A C 1
ATOM 673 O O . GLU A 1 94 ? 3.373 3.070 1.237 1.00 94.06 94 GLU A O 1
ATOM 678 N N . LYS A 1 95 ? 3.247 1.692 3.001 1.00 92.56 95 LYS A N 1
ATOM 679 C CA . LY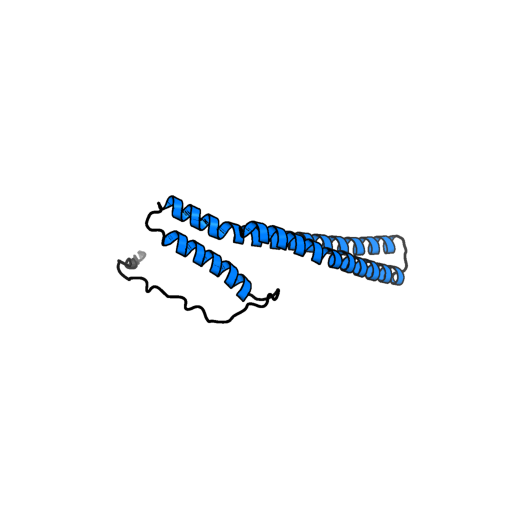S A 1 95 ? 4.473 0.949 2.662 1.00 92.56 95 LYS A CA 1
ATOM 680 C C . LYS A 1 95 ? 4.372 0.269 1.301 1.00 92.56 95 LYS A C 1
ATOM 682 O O . LYS A 1 95 ? 5.365 0.208 0.577 1.00 92.56 95 LYS A O 1
ATOM 687 N N . PHE A 1 96 ? 3.209 -0.283 0.963 1.00 93.62 96 PHE A N 1
ATOM 688 C CA . PHE A 1 96 ? 2.985 -0.903 -0.339 1.00 93.62 96 PHE A CA 1
ATOM 689 C C . PHE A 1 96 ? 3.055 0.127 -1.472 1.00 93.62 96 PHE A C 1
ATOM 691 O O . PHE A 1 96 ? 3.754 -0.095 -2.461 1.00 93.62 96 PHE A O 1
ATOM 698 N N . GLN A 1 97 ? 2.388 1.271 -1.297 1.00 93.88 97 GLN A N 1
ATOM 699 C CA . GLN A 1 97 ? 2.413 2.380 -2.252 1.00 93.88 97 GLN A CA 1
ATOM 700 C C . GLN A 1 97 ? 3.829 2.928 -2.451 1.00 93.88 97 GLN A C 1
ATOM 702 O O . GLN A 1 97 ? 4.262 3.095 -3.588 1.00 93.88 97 GLN A O 1
ATOM 707 N N . ASP A 1 98 ? 4.575 3.141 -1.367 1.00 95.75 98 ASP A N 1
ATOM 708 C CA . ASP A 1 98 ? 5.955 3.628 -1.416 1.00 95.75 98 ASP A CA 1
ATOM 709 C C . ASP A 1 98 ? 6.885 2.662 -2.172 1.00 95.75 98 ASP A C 1
ATOM 711 O O . ASP A 1 98 ? 7.677 3.079 -3.019 1.00 95.75 98 ASP A O 1
ATOM 715 N N . ARG A 1 99 ? 6.757 1.349 -1.939 1.00 93.94 99 ARG A N 1
ATOM 716 C CA . ARG A 1 99 ? 7.528 0.336 -2.680 1.00 93.94 99 ARG A CA 1
ATOM 717 C C . ARG A 1 99 ? 7.211 0.354 -4.175 1.00 93.94 99 ARG A C 1
ATOM 719 O O . ARG A 1 99 ? 8.138 0.348 -4.985 1.00 93.94 99 ARG A O 1
ATOM 726 N N . LEU A 1 100 ? 5.929 0.443 -4.533 1.00 95.75 100 LEU A N 1
ATOM 727 C CA . LEU A 1 100 ? 5.496 0.493 -5.929 1.00 95.75 100 LEU A CA 1
ATOM 728 C C . LEU A 1 100 ? 5.984 1.771 -6.630 1.00 95.75 100 LEU A C 1
ATOM 730 O O . LEU A 1 100 ? 6.476 1.715 -7.761 1.00 95.75 100 LEU A O 1
ATOM 734 N N . ALA A 1 101 ? 5.899 2.915 -5.947 1.00 96.25 101 ALA A N 1
ATOM 735 C CA . ALA A 1 101 ? 6.387 4.194 -6.452 1.00 96.25 101 ALA A CA 1
ATOM 736 C C . ALA A 1 101 ? 7.902 4.153 -6.699 1.00 96.25 101 ALA A C 1
ATOM 738 O O . ALA A 1 101 ? 8.358 4.482 -7.795 1.00 96.25 101 ALA A O 1
ATOM 739 N N . ARG A 1 102 ? 8.681 3.661 -5.726 1.00 96.75 102 ARG A N 1
ATOM 740 C CA . ARG A 1 102 ? 10.138 3.500 -5.864 1.00 96.75 102 ARG A CA 1
ATOM 741 C C . ARG A 1 102 ? 10.519 2.531 -6.977 1.00 96.75 102 ARG A C 1
ATOM 743 O O . ARG A 1 102 ? 11.473 2.782 -7.705 1.00 96.75 102 ARG A O 1
ATOM 750 N N . CYS A 1 103 ? 9.767 1.450 -7.143 1.00 97.56 103 CYS A N 1
ATOM 751 C CA . CYS A 1 103 ? 9.989 0.482 -8.208 1.00 97.56 103 CYS A CA 1
ATOM 752 C C . CYS A 1 103 ? 9.711 1.077 -9.603 1.00 97.56 103 CYS A C 1
ATOM 754 O O . CYS A 1 103 ? 10.499 0.893 -10.531 1.00 97.56 103 CYS A O 1
ATOM 756 N N . THR A 1 104 ? 8.657 1.887 -9.737 1.00 95.62 104 THR A N 1
ATOM 757 C CA . THR A 1 104 ? 8.377 2.629 -10.978 1.00 95.62 104 THR A CA 1
ATOM 758 C C . THR A 1 104 ? 9.465 3.663 -11.268 1.00 95.62 104 THR A C 1
ATOM 760 O O . THR A 1 104 ? 9.910 3.786 -12.410 1.00 95.62 104 THR A O 1
ATOM 763 N N . MET A 1 105 ? 9.931 4.385 -10.246 1.00 97.25 105 MET A N 1
ATOM 764 C CA . MET A 1 105 ? 11.033 5.341 -10.379 1.00 97.25 105 MET A CA 1
ATOM 765 C C . MET A 1 105 ? 12.318 4.644 -10.840 1.00 97.25 105 MET A C 1
ATOM 767 O O . MET A 1 105 ? 12.908 5.065 -11.826 1.00 97.25 105 MET A O 1
ATOM 771 N N . TYR A 1 106 ? 12.664 3.504 -10.235 1.00 97.25 106 TYR A N 1
ATOM 772 C CA . TYR A 1 106 ? 13.804 2.682 -10.647 1.00 97.25 106 TYR A CA 1
ATOM 773 C C . TYR A 1 106 ? 13.736 2.271 -12.126 1.00 97.25 106 TYR A C 1
ATOM 775 O O . TYR A 1 106 ? 14.734 2.348 -12.841 1.00 97.25 106 TYR A O 1
ATOM 783 N N . CYS A 1 107 ? 12.560 1.867 -12.614 1.00 97.62 107 CYS A N 1
ATOM 784 C CA . CYS A 1 107 ? 12.388 1.547 -14.030 1.00 97.62 107 CYS A CA 1
ATOM 785 C C . CYS A 1 107 ? 12.611 2.764 -14.940 1.00 97.62 107 CYS A C 1
ATOM 787 O O . CYS A 1 107 ? 13.196 2.620 -16.014 1.00 97.62 107 CYS A O 1
ATOM 789 N N . ASN A 1 108 ? 12.168 3.952 -14.517 1.00 96.00 108 ASN A N 1
ATOM 790 C CA . ASN A 1 108 ? 12.392 5.193 -15.258 1.00 96.00 108 ASN A CA 1
ATOM 791 C C . ASN A 1 108 ? 13.870 5.594 -15.271 1.00 96.00 108 ASN A C 1
ATOM 793 O O . ASN A 1 108 ? 14.383 5.951 -16.328 1.00 96.00 108 ASN A O 1
ATOM 797 N N . ASP A 1 109 ? 14.555 5.502 -14.134 1.00 97.12 109 ASP A N 1
ATOM 798 C CA . ASP A 1 109 ? 15.979 5.831 -14.032 1.00 97.12 109 ASP A CA 1
ATOM 799 C C . ASP A 1 109 ? 16.805 4.887 -14.910 1.00 97.12 109 ASP A C 1
ATOM 801 O O . ASP A 1 109 ? 17.565 5.333 -15.762 1.00 97.12 109 ASP A O 1
ATOM 805 N N . LYS A 1 110 ? 16.523 3.581 -14.851 1.00 95.94 110 LYS A N 1
ATOM 806 C CA . LYS A 1 110 ? 17.157 2.590 -15.729 1.00 95.94 110 LYS A CA 1
ATOM 807 C C . LYS A 1 110 ? 16.912 2.862 -17.218 1.00 95.94 110 LYS A C 1
ATOM 809 O O . LYS A 1 110 ? 17.783 2.601 -18.055 1.00 95.94 110 LYS A O 1
ATOM 814 N N . ALA A 1 111 ? 15.722 3.349 -17.570 1.00 95.81 111 ALA A N 1
ATOM 815 C CA . ALA A 1 111 ? 15.413 3.736 -18.939 1.00 95.81 111 ALA A CA 1
ATOM 816 C C . ALA A 1 111 ? 16.237 4.959 -19.373 1.00 95.81 111 ALA A C 1
ATOM 818 O O . ALA A 1 111 ? 16.813 4.934 -20.460 1.00 95.81 111 ALA A O 1
ATOM 819 N N . LYS A 1 112 ? 16.352 5.983 -18.517 1.00 95.44 112 LYS A N 1
ATOM 820 C CA . LYS A 1 112 ? 17.195 7.163 -18.765 1.00 95.44 112 LYS A CA 1
ATOM 821 C C . LYS A 1 112 ? 18.664 6.787 -18.932 1.00 95.44 112 LYS A C 1
ATOM 823 O O . LYS A 1 112 ? 19.237 7.113 -19.963 1.00 95.44 112 LYS A O 1
ATOM 828 N N . ASP A 1 113 ? 19.209 5.988 -18.018 1.00 95.94 113 ASP A N 1
ATOM 829 C CA . ASP A 1 113 ? 20.595 5.509 -18.088 1.00 95.94 113 ASP A CA 1
ATOM 830 C C . ASP A 1 113 ? 20.875 4.772 -19.407 1.00 95.94 113 ASP A C 1
ATOM 832 O O . ASP A 1 113 ? 21.942 4.900 -20.006 1.00 95.94 113 ASP A O 1
ATOM 836 N N . SER A 1 114 ? 19.892 4.011 -19.900 1.00 94.62 114 SER A N 1
ATOM 837 C CA . SER A 1 114 ? 20.013 3.297 -21.173 1.00 94.62 114 SER A CA 1
ATOM 838 C C . SER A 1 114 ? 20.036 4.249 -22.375 1.00 94.62 114 SER A C 1
ATOM 840 O O . SER A 1 114 ? 20.781 3.994 -23.325 1.00 94.62 114 SER A O 1
ATOM 842 N N . ILE A 1 115 ? 19.242 5.327 -22.354 1.00 94.62 115 ILE A N 1
ATOM 843 C CA . ILE A 1 115 ? 19.265 6.381 -23.384 1.00 94.62 115 ILE A CA 1
ATOM 844 C C . ILE A 1 115 ? 20.600 7.123 -23.355 1.00 94.62 115 ILE A C 1
ATOM 846 O O . ILE A 1 115 ? 21.216 7.284 -24.408 1.00 94.62 115 ILE A O 1
ATOM 850 N N . ASP A 1 116 ? 21.075 7.503 -22.170 1.00 94.50 116 ASP A N 1
ATOM 851 C CA . ASP A 1 116 ? 22.338 8.227 -21.990 1.00 94.50 116 ASP A CA 1
ATOM 852 C C . ASP A 1 116 ? 23.547 7.381 -22.427 1.00 94.50 116 ASP A C 1
ATOM 854 O O . ASP A 1 116 ? 24.513 7.900 -22.983 1.00 94.50 116 ASP A O 1
ATOM 858 N N . ALA A 1 117 ? 23.459 6.055 -22.282 1.00 94.81 117 ALA A N 1
ATOM 859 C CA . ALA A 1 117 ? 24.428 5.099 -22.820 1.00 94.81 117 ALA A CA 1
ATOM 860 C C . ALA A 1 117 ? 24.356 4.913 -24.355 1.00 94.81 117 ALA A C 1
ATOM 862 O O . ALA A 1 117 ? 25.099 4.105 -24.914 1.00 94.81 117 ALA A O 1
ATOM 863 N N . GLY A 1 118 ? 23.464 5.624 -25.054 1.00 93.69 118 GLY A N 1
ATOM 864 C CA . GLY A 1 118 ? 23.315 5.575 -26.511 1.00 93.69 118 GLY A CA 1
ATOM 865 C C . GLY A 1 118 ? 22.414 4.450 -27.029 1.00 93.69 118 GLY A C 1
ATOM 866 O O . GLY A 1 118 ? 22.455 4.119 -28.219 1.00 93.69 118 GLY A O 1
ATOM 867 N N . SER A 1 119 ? 21.592 3.835 -26.171 1.00 92.88 119 SER A N 1
ATOM 868 C CA . SER A 1 119 ? 20.632 2.817 -26.616 1.00 92.88 119 SER A CA 1
ATOM 869 C C . SER A 1 119 ? 19.536 3.428 -27.490 1.00 92.88 119 SER A C 1
ATOM 871 O O . SER A 1 119 ? 19.069 4.541 -27.264 1.00 92.88 119 SER A O 1
ATOM 873 N N . LYS A 1 120 ? 19.051 2.660 -28.472 1.00 94.62 120 LYS A N 1
ATOM 874 C CA . LYS A 1 120 ? 17.940 3.091 -29.336 1.00 94.62 120 LYS A CA 1
ATOM 875 C C . LYS A 1 120 ? 16.660 3.286 -28.519 1.00 94.62 120 LYS A C 1
ATOM 877 O O . LYS A 1 120 ? 16.257 2.385 -27.786 1.00 94.62 120 LYS A O 1
ATOM 882 N N . GLU A 1 121 ? 15.957 4.390 -28.750 1.00 92.00 121 GLU A N 1
ATOM 883 C CA . GLU A 1 121 ? 14.725 4.756 -28.035 1.00 92.00 121 GLU A CA 1
ATOM 884 C C . GLU A 1 121 ? 13.662 3.640 -28.041 1.00 92.00 121 GLU A C 1
ATOM 886 O O . GLU A 1 121 ? 13.124 3.274 -26.997 1.00 92.00 121 GLU A O 1
ATOM 891 N N . LEU A 1 122 ? 13.433 2.999 -29.196 1.00 93.00 122 LEU A N 1
ATOM 892 C CA . LEU A 1 122 ? 12.497 1.870 -29.318 1.00 93.00 122 LEU A CA 1
ATOM 893 C C . LEU A 1 122 ? 12.870 0.676 -28.429 1.00 93.00 122 LEU A C 1
ATOM 895 O O . LEU A 1 122 ? 11.992 -0.047 -27.957 1.00 93.00 122 LEU A O 1
ATOM 899 N N . HIS A 1 123 ? 14.166 0.443 -28.222 1.00 93.25 123 HIS A N 1
ATOM 900 C CA . HIS A 1 123 ? 14.642 -0.627 -27.356 1.00 93.25 123 HIS A CA 1
ATOM 901 C C . HIS A 1 123 ? 14.417 -0.271 -25.884 1.00 93.25 123 HIS A C 1
ATOM 903 O O . HIS A 1 123 ? 13.880 -1.090 -25.138 1.00 93.25 123 HIS A O 1
ATOM 909 N N . VAL A 1 124 ? 14.746 0.962 -25.491 1.00 95.25 124 VAL A N 1
ATOM 910 C CA . VAL A 1 124 ? 14.529 1.456 -24.125 1.00 95.25 124 VAL A CA 1
ATOM 911 C C . VAL A 1 124 ? 13.050 1.445 -23.757 1.00 95.25 124 VAL A C 1
ATOM 913 O O . VAL A 1 124 ? 12.701 0.983 -22.675 1.00 95.25 124 VAL A O 1
ATOM 916 N N . LYS A 1 125 ? 12.163 1.861 -24.667 1.00 94.19 125 LYS A N 1
ATOM 917 C CA . LYS A 1 125 ? 10.715 1.824 -24.431 1.00 94.19 125 LYS A CA 1
ATOM 918 C C . LYS A 1 125 ? 10.222 0.412 -24.092 1.00 94.19 125 LYS A C 1
ATOM 920 O O . LYS A 1 125 ? 9.522 0.230 -23.101 1.00 94.19 125 LYS A O 1
ATOM 925 N N . ARG A 1 126 ? 10.650 -0.602 -24.855 1.00 95.81 126 ARG A N 1
ATOM 926 C CA . ARG A 1 126 ? 10.312 -2.011 -24.568 1.00 95.81 126 ARG A CA 1
ATOM 927 C C . ARG A 1 126 ? 10.884 -2.482 -23.231 1.00 95.81 126 ARG A C 1
ATOM 929 O O . ARG A 1 126 ? 10.223 -3.230 -22.510 1.00 95.81 126 ARG A O 1
ATOM 936 N N . GLN A 1 127 ? 12.105 -2.063 -22.892 1.00 94.81 127 GLN A N 1
ATOM 937 C CA . GLN A 1 127 ? 12.697 -2.381 -21.592 1.00 94.81 127 GLN A CA 1
ATOM 938 C C . GLN A 1 127 ? 11.914 -1.752 -20.436 1.00 94.81 127 GLN A C 1
ATOM 940 O O . GLN A 1 127 ? 11.670 -2.431 -19.440 1.00 94.81 127 GLN A O 1
ATOM 945 N N . LEU A 1 128 ? 11.495 -0.493 -20.577 1.00 96.31 128 LEU A N 1
ATOM 946 C CA . LEU A 1 128 ? 10.688 0.216 -19.589 1.00 96.31 128 LEU A CA 1
ATOM 947 C C . LEU A 1 128 ? 9.346 -0.490 -19.369 1.00 96.31 128 LEU A C 1
ATOM 949 O O . LEU A 1 128 ? 9.014 -0.810 -18.233 1.00 96.31 128 LEU A O 1
ATOM 953 N N . GLU A 1 129 ? 8.619 -0.806 -20.444 1.00 95.94 129 GLU A N 1
ATOM 954 C CA . GLU A 1 129 ? 7.344 -1.538 -20.380 1.00 95.94 129 GLU A CA 1
ATOM 955 C C . GLU A 1 129 ? 7.508 -2.896 -19.681 1.00 95.94 129 GLU A C 1
ATOM 957 O O . GLU A 1 129 ? 6.730 -3.252 -18.793 1.00 95.94 129 GLU A O 1
ATOM 962 N N . THR A 1 130 ? 8.574 -3.629 -20.013 1.00 97.44 130 THR A N 1
ATOM 963 C CA . THR A 1 130 ? 8.893 -4.912 -19.366 1.00 97.44 130 THR A CA 1
ATOM 964 C C . THR A 1 130 ? 9.229 -4.729 -17.884 1.00 97.44 130 THR A C 1
ATOM 966 O O . THR A 1 130 ? 8.810 -5.532 -17.053 1.00 97.44 130 THR A O 1
ATOM 969 N N . CYS A 1 131 ? 9.985 -3.685 -17.535 1.00 97.62 131 CYS A N 1
ATOM 970 C CA . CYS A 1 131 ? 10.358 -3.381 -16.155 1.00 97.62 131 CYS A CA 1
ATOM 971 C C . CYS A 1 131 ? 9.130 -3.038 -15.310 1.00 97.62 131 CYS A C 1
ATOM 973 O O . CYS A 1 131 ? 8.954 -3.606 -14.237 1.00 97.62 131 CYS A O 1
ATOM 975 N N . VAL A 1 132 ? 8.252 -2.169 -15.817 1.00 96.88 132 VAL A N 1
ATOM 976 C CA . VAL A 1 132 ? 7.016 -1.774 -15.130 1.00 96.88 132 VAL A CA 1
ATOM 977 C C . VAL A 1 132 ? 6.066 -2.963 -14.982 1.00 96.88 132 VAL A C 1
ATOM 979 O O . VAL A 1 132 ? 5.483 -3.137 -13.918 1.00 96.88 132 VAL A O 1
ATOM 982 N N . THR A 1 133 ? 5.954 -3.825 -15.995 1.00 96.69 133 THR A N 1
ATOM 983 C CA . THR A 1 133 ? 5.124 -5.040 -15.901 1.00 96.69 133 THR A CA 1
ATOM 984 C C . THR A 1 133 ? 5.623 -5.954 -14.782 1.00 96.69 133 THR A C 1
ATOM 986 O O . THR A 1 133 ? 4.860 -6.289 -13.881 1.00 96.69 133 THR A O 1
ATOM 989 N N . LYS A 1 134 ? 6.931 -6.247 -14.752 1.00 96.56 134 LYS A N 1
ATOM 990 C CA . LYS A 1 134 ? 7.547 -7.029 -13.666 1.00 96.56 134 LYS A CA 1
ATOM 991 C C . LYS A 1 134 ? 7.369 -6.371 -12.303 1.00 96.56 134 LYS A C 1
ATOM 993 O O . LYS A 1 134 ? 7.073 -7.047 -11.328 1.00 96.56 134 LYS A O 1
ATOM 998 N N . CYS A 1 135 ? 7.518 -5.049 -12.247 1.00 96.56 135 CYS A N 1
ATOM 999 C CA . CYS A 1 135 ? 7.305 -4.272 -11.037 1.00 96.56 135 CYS A CA 1
ATOM 1000 C C . CYS A 1 135 ? 5.902 -4.511 -10.468 1.00 96.56 135 CYS A C 1
ATOM 1002 O O . CYS A 1 135 ? 5.759 -4.820 -9.286 1.00 96.56 135 CYS A O 1
ATOM 1004 N N . VAL A 1 136 ? 4.872 -4.414 -11.310 1.00 95.50 136 VAL A N 1
ATOM 1005 C CA . VAL A 1 136 ? 3.487 -4.661 -10.903 1.00 95.50 136 VAL A CA 1
ATOM 1006 C C . VAL A 1 136 ? 3.289 -6.120 -10.500 1.00 95.50 136 VAL A C 1
ATOM 1008 O O . VAL A 1 136 ? 2.735 -6.355 -9.430 1.00 95.50 136 VAL A O 1
ATOM 1011 N N . ASP A 1 137 ? 3.784 -7.083 -11.281 1.00 95.44 137 ASP A N 1
ATOM 1012 C CA . ASP A 1 137 ? 3.651 -8.516 -10.982 1.00 95.44 137 ASP A CA 1
ATOM 1013 C C . ASP A 1 137 ? 4.269 -8.880 -9.623 1.00 95.44 137 ASP A C 1
ATOM 1015 O O . ASP A 1 137 ? 3.629 -9.522 -8.784 1.00 95.44 137 ASP A O 1
ATOM 1019 N N . ASP A 1 138 ? 5.489 -8.412 -9.355 1.00 93.75 138 ASP A N 1
ATOM 1020 C CA . ASP A 1 138 ? 6.176 -8.627 -8.082 1.00 93.75 138 ASP A CA 1
ATOM 1021 C C . ASP A 1 138 ? 5.366 -8.043 -6.918 1.00 93.75 138 ASP A C 1
ATOM 1023 O O . ASP A 1 138 ? 5.183 -8.691 -5.884 1.00 93.75 138 ASP A O 1
ATOM 1027 N N . HIS A 1 139 ? 4.811 -6.840 -7.090 1.00 94.06 139 HIS A N 1
ATOM 1028 C CA . HIS A 1 139 ? 4.008 -6.195 -6.053 1.00 94.06 139 HIS A CA 1
ATOM 1029 C C . HIS A 1 139 ? 2.638 -6.864 -5.883 1.00 94.06 139 HIS A C 1
ATOM 1031 O O . HIS A 1 139 ? 2.179 -7.019 -4.752 1.00 94.06 139 HIS A O 1
ATOM 1037 N N . MET A 1 140 ? 2.003 -7.354 -6.948 1.00 93.38 140 MET A N 1
ATOM 1038 C CA . MET A 1 140 ? 0.764 -8.132 -6.850 1.00 93.38 140 MET A CA 1
ATOM 1039 C C . MET A 1 140 ? 0.963 -9.404 -6.022 1.00 93.38 140 MET A C 1
ATOM 1041 O O . MET A 1 140 ? 0.119 -9.726 -5.185 1.00 93.38 140 MET A O 1
ATOM 1045 N N . ASN A 1 141 ? 2.109 -10.072 -6.166 1.00 91.94 141 ASN A N 1
ATOM 1046 C CA . ASN A 1 141 ? 2.460 -11.246 -5.365 1.00 91.94 141 ASN A CA 1
ATOM 1047 C C . ASN A 1 141 ? 2.700 -10.923 -3.873 1.00 91.94 141 ASN A C 1
ATOM 1049 O O . ASN A 1 141 ? 2.584 -11.804 -3.015 1.00 91.94 141 ASN A O 1
ATOM 1053 N N . LEU A 1 142 ? 2.981 -9.661 -3.527 1.00 90.31 142 LEU A N 1
ATOM 1054 C CA . LEU A 1 142 ? 3.120 -9.208 -2.138 1.00 90.31 142 LEU A CA 1
ATOM 1055 C C . LEU A 1 142 ? 1.770 -8.958 -1.448 1.00 90.31 142 LEU A C 1
ATOM 1057 O O . LEU A 1 142 ? 1.690 -9.105 -0.222 1.00 90.31 142 LEU A O 1
ATOM 1061 N N . ILE A 1 143 ? 0.715 -8.621 -2.201 1.00 91.06 143 ILE A N 1
ATOM 1062 C CA . ILE A 1 143 ? -0.604 -8.271 -1.646 1.00 91.06 143 ILE A CA 1
ATOM 1063 C C . ILE A 1 143 ? -1.153 -9.385 -0.735 1.00 91.06 143 ILE A C 1
ATOM 1065 O O . ILE A 1 143 ? -1.470 -9.081 0.417 1.00 91.06 143 ILE A O 1
ATOM 1069 N N . PRO A 1 144 ? -1.203 -10.673 -1.144 1.00 89.94 144 PRO A N 1
ATOM 1070 C CA . PRO A 1 144 ? -1.740 -11.734 -0.290 1.00 89.94 144 PRO A CA 1
ATOM 1071 C C . PRO A 1 144 ? -0.977 -11.890 1.028 1.00 89.94 144 PRO A C 1
ATOM 1073 O O . PRO A 1 144 ? -1.578 -12.144 2.074 1.00 89.94 144 PRO A O 1
ATOM 1076 N N . THR A 1 145 ? 0.347 -11.718 0.991 1.00 88.19 145 THR A N 1
ATOM 1077 C CA . THR A 1 145 ? 1.211 -11.811 2.175 1.00 88.19 145 THR A CA 1
ATOM 1078 C C . THR A 1 145 ? 0.936 -10.665 3.142 1.00 88.19 145 THR A C 1
ATOM 1080 O O . THR A 1 145 ? 0.776 -10.891 4.341 1.00 88.19 145 THR A O 1
ATOM 1083 N N . MET A 1 146 ? 0.838 -9.439 2.625 1.00 88.44 146 MET A N 1
ATOM 1084 C CA . MET A 1 146 ? 0.520 -8.250 3.412 1.00 88.44 146 MET A CA 1
ATOM 1085 C C . MET A 1 146 ? -0.884 -8.355 4.030 1.00 88.44 146 MET A C 1
ATOM 1087 O O . MET A 1 146 ? -1.045 -8.183 5.237 1.00 88.44 146 MET A O 1
ATOM 1091 N N . THR A 1 147 ? -1.895 -8.727 3.239 1.00 88.38 147 THR A N 1
ATOM 1092 C CA . THR A 1 147 ? -3.271 -8.921 3.719 1.00 88.38 147 THR A CA 1
ATOM 1093 C C . THR A 1 147 ? -3.359 -10.005 4.793 1.00 88.38 147 THR A C 1
ATOM 1095 O O . THR A 1 147 ? -4.095 -9.840 5.766 1.00 88.38 147 THR A O 1
ATOM 1098 N N . ARG A 1 148 ? -2.597 -11.100 4.664 1.00 89.44 148 ARG A N 1
ATOM 1099 C CA . ARG A 1 148 ? -2.540 -12.152 5.689 1.00 89.44 148 ARG A CA 1
ATOM 1100 C C . ARG A 1 148 ? -1.983 -11.622 7.008 1.00 89.44 148 ARG A C 1
ATOM 1102 O O . ARG A 1 148 ? -2.634 -11.800 8.033 1.00 89.44 148 ARG A O 1
ATOM 1109 N N . LYS A 1 149 ? -0.849 -10.914 6.970 1.00 85.69 149 LYS A N 1
ATOM 1110 C CA . LYS A 1 149 ? -0.245 -10.297 8.162 1.00 85.69 149 LYS A CA 1
ATOM 1111 C C . LYS A 1 149 ? -1.206 -9.330 8.843 1.00 85.69 149 LYS A C 1
ATOM 1113 O O . LYS A 1 149 ? -1.407 -9.424 10.049 1.00 85.69 149 LYS A O 1
ATOM 1118 N N . MET A 1 150 ? -1.863 -8.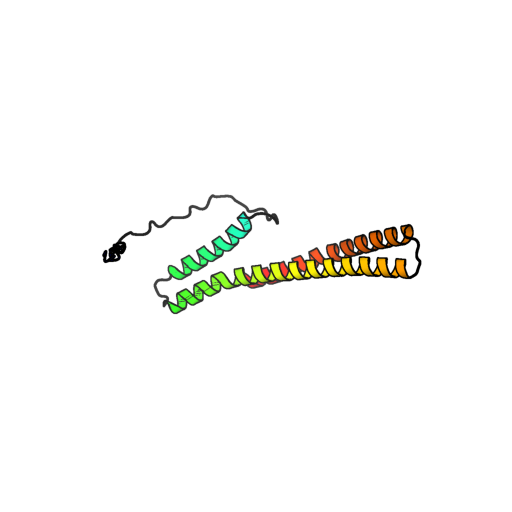464 8.067 1.00 88.12 150 MET A N 1
ATOM 1119 C CA . MET A 1 150 ? -2.877 -7.564 8.614 1.00 88.12 150 MET A CA 1
ATOM 1120 C C . MET A 1 150 ? -4.001 -8.341 9.293 1.00 88.12 150 MET A C 1
ATOM 1122 O O . MET A 1 150 ? -4.331 -8.060 10.438 1.00 88.12 150 MET A O 1
ATOM 1126 N N . LYS A 1 151 ? -4.562 -9.356 8.628 1.00 87.00 151 LYS A N 1
ATOM 1127 C CA . LYS A 1 151 ? -5.635 -10.181 9.196 1.00 87.00 151 LYS A CA 1
ATOM 1128 C C . LYS A 1 151 ? -5.217 -10.852 10.508 1.00 87.00 151 LYS A C 1
ATOM 1130 O O . LYS A 1 151 ? -6.016 -10.884 11.441 1.00 87.00 151 LYS A O 1
ATOM 1135 N N . GLU A 1 152 ? -4.001 -11.384 10.587 1.00 86.88 152 GLU A N 1
ATOM 1136 C CA . GLU A 1 152 ? -3.461 -12.017 11.796 1.00 86.88 152 GLU A CA 1
ATOM 1137 C C . GLU A 1 152 ? -3.325 -11.007 12.945 1.00 86.88 152 GLU A C 1
ATOM 1139 O O . GLU A 1 152 ? -3.836 -11.258 14.038 1.00 86.88 152 GLU A O 1
ATOM 1144 N N . SER A 1 153 ? -2.751 -9.827 12.687 1.00 84.44 153 SER A N 1
ATOM 1145 C CA . SER A 1 153 ? -2.652 -8.752 13.682 1.00 84.44 153 SER A CA 1
ATOM 1146 C C . SER A 1 153 ? -4.029 -8.261 14.137 1.00 84.44 153 SER A C 1
ATOM 1148 O O . SER A 1 153 ? -4.284 -8.170 15.336 1.00 84.44 153 SER A O 1
ATOM 1150 N N . LEU A 1 154 ? -4.962 -8.037 13.207 1.00 83.50 154 LEU A N 1
ATOM 1151 C CA . LEU A 1 154 ? -6.346 -7.656 13.515 1.00 83.50 154 LEU A CA 1
ATOM 1152 C C . LEU A 1 154 ? -7.062 -8.719 14.364 1.00 83.50 154 LEU A C 1
ATOM 1154 O O . LEU A 1 154 ? -7.788 -8.379 15.295 1.00 83.50 154 LEU A O 1
ATOM 1158 N N . SER A 1 155 ? -6.821 -10.004 14.092 1.00 82.50 155 SER A N 1
ATOM 1159 C CA . SER A 1 155 ? -7.411 -11.112 14.856 1.00 82.50 155 SER A CA 1
ATOM 1160 C C . SER A 1 155 ? -6.849 -11.216 16.279 1.00 82.50 155 SER A C 1
ATOM 1162 O O . SER A 1 155 ? -7.544 -11.702 17.168 1.00 82.50 155 SER A O 1
ATOM 1164 N N . SER A 1 156 ? -5.612 -10.760 16.513 1.00 77.69 156 SER A N 1
ATOM 1165 C CA . SER A 1 156 ? -5.034 -10.684 17.864 1.00 77.69 156 SER A CA 1
ATOM 1166 C C . SER A 1 156 ? -5.549 -9.508 18.698 1.00 77.69 156 SER A C 1
ATOM 1168 O O . SER A 1 156 ? -5.570 -9.620 19.917 1.00 77.69 156 SER A O 1
ATOM 1170 N N . MET A 1 157 ? -6.002 -8.419 18.064 1.00 71.31 157 MET A N 1
ATOM 1171 C CA . MET A 1 157 ? -6.498 -7.217 18.757 1.00 71.31 157 MET A CA 1
ATOM 1172 C C . MET A 1 157 ? -7.967 -7.314 19.190 1.00 71.31 157 MET A C 1
ATOM 1174 O O . MET A 1 157 ? -8.417 -6.522 20.009 1.00 71.31 157 MET A O 1
ATOM 1178 N N . GLY A 1 158 ? -8.725 -8.258 18.625 1.00 61.81 158 GLY A N 1
ATOM 1179 C CA . GLY A 1 158 ? -10.130 -8.509 18.968 1.00 61.81 158 GLY A CA 1
ATOM 1180 C C . GLY A 1 158 ? -10.348 -9.520 20.101 1.00 61.81 158 GLY A C 1
ATOM 1181 O O . GLY A 1 158 ? -11.459 -10.038 20.215 1.00 61.81 158 GLY A O 1
ATOM 1182 N N . LYS A 1 159 ? -9.303 -9.852 20.870 1.00 49.84 159 LYS A N 1
ATOM 1183 C CA . LYS A 1 159 ? -9.355 -10.711 22.063 1.00 49.84 159 LYS A CA 1
ATOM 1184 C C . LYS A 1 159 ? -9.184 -9.870 23.317 1.00 49.84 159 LYS A C 1
ATOM 1186 O O . LYS A 1 159 ? -9.863 -10.200 24.310 1.00 49.84 159 LYS A O 1
#

pLDDT: mean 74.12, std 23.09, range [31.09, 97.62]

InterPro domains:
  IPR008560 Protein of unknown function DUF842, eukaryotic [PF05811] (48-152)
  IPR008560 Protein of unknown function DUF842, eukaryotic [PTHR21096] (49-158)

Foldseek 3Di:
DDDDDDDDDDDDDDDDDDDDDDDPPPPPDDDPDPPDDDDPPDPVVVVVLVVQLVVQLVVLVVPPPDDPVSSVVSSCLSCVLVVVLVVLVVVLVVVLVVQLVVQLVVLVVVLVVCVVVVHDNVVSVVSSVVSNVVSVVVSVVCVVVSVVVSVVSSVVSVD

Organism: Odocoileus virginianus (NCBI:txid9874)

Sequence (159 aa):
MKSVRPRHAQGRLPPRPGGGGGVPSARVEKPPGVRCSASPTCPSCAAASQGLMFRCSAACCEESQASMHQVHQCIERCHAPLAQAQALVTSELEKFQDRLARCTMYCNDKAKDSIDAGSKELHVKRQLETCVTKCVDDHMNLIPTMTRKMKESLSSMGK

Secondary structure (DSSP, 8-state):
----PPPP---PPPPP--S--PPP----PPPTT------TT-HHHHHHHHHHHHHHHHHHHH-TTS-HHHHHHHHHHHHHHHHHHHHHHHHHHHHHHHHHHHHHHHHHHHHHHHHHTT--HHHHHHHHHHHHHHHHHHHHHHHHHHHHHHHHHHHHHT-

Radius of gyration: 29.62 Å; chains: 1; bounding box: 60×85×70 Å